Protein AF-G9K6W8-F1 (afdb_monomer_lite)

Sequence (160 aa):
EPLLYVELQRRTVILHAQPGLQVPEGPGPSRPCFKGREVDPCKASGYRARREANARCGVLKSSPFSRCHAVVPPEPFFAACVYDLCACGPGSLADACLCDALEAYASHCRQAGVTPAWRGPTLCVVGCPLDRGFVFDECGPPCPRTCFNQHIPLGELAAH

Structure (mmCIF, N/CA/C/O backbone):
data_AF-G9K6W8-F1
#
_entry.id   AF-G9K6W8-F1
#
loop_
_atom_site.group_PDB
_atom_site.id
_atom_site.type_symbol
_atom_site.label_atom_id
_atom_site.label_alt_id
_atom_site.label_comp_id
_atom_site.label_asym_id
_atom_site.label_entity_id
_atom_site.label_seq_id
_atom_site.pdbx_PDB_ins_code
_atom_site.Cartn_x
_atom_site.Cartn_y
_atom_site.Cartn_z
_atom_site.occupancy
_atom_site.B_iso_or_equiv
_atom_site.auth_seq_id
_atom_site.auth_comp_id
_atom_site.auth_asym_id
_atom_site.auth_atom_id
_atom_site.pdbx_PDB_model_num
ATOM 1 N N . GLU A 1 1 ? -11.438 -2.584 -16.082 1.00 41.56 1 GLU A N 1
ATOM 2 C CA . GLU A 1 1 ? -11.298 -1.139 -16.365 1.00 41.56 1 GLU A CA 1
ATOM 3 C C . GLU A 1 1 ? -9.822 -0.770 -16.286 1.00 41.56 1 GLU A C 1
ATOM 5 O O . GLU A 1 1 ? -9.149 -1.357 -15.441 1.00 41.56 1 GLU A O 1
ATOM 10 N N . PRO A 1 2 ? -9.272 0.084 -17.166 1.00 35.41 2 PRO A N 1
ATOM 11 C CA . PRO A 1 2 ? -7.857 0.428 -17.099 1.00 35.41 2 PRO A CA 1
ATOM 12 C C . PRO A 1 2 ? -7.612 1.307 -15.869 1.00 35.41 2 PRO A C 1
ATOM 14 O O . PRO A 1 2 ? -8.130 2.418 -15.776 1.00 35.41 2 PRO A O 1
ATOM 17 N N . LEU A 1 3 ? -6.841 0.787 -14.913 1.00 43.62 3 LEU A N 1
ATOM 18 C CA . LEU A 1 3 ? -6.316 1.576 -13.805 1.00 43.62 3 LEU A CA 1
ATOM 19 C C . LEU A 1 3 ? -5.329 2.585 -14.398 1.00 43.62 3 LEU A C 1
ATOM 21 O O . LEU A 1 3 ? -4.329 2.193 -15.001 1.00 43.62 3 LEU A O 1
ATOM 25 N N . LEU A 1 4 ? -5.636 3.874 -14.282 1.00 50.69 4 LEU A N 1
ATOM 26 C CA . LEU A 1 4 ? -4.743 4.943 -14.708 1.00 50.69 4 LEU A CA 1
ATOM 27 C C . LEU A 1 4 ? -3.926 5.381 -13.496 1.00 50.69 4 LEU A C 1
ATOM 29 O O . LEU A 1 4 ? -4.464 5.869 -12.504 1.00 50.69 4 LEU A O 1
ATOM 33 N N . TYR A 1 5 ? -2.616 5.175 -13.577 1.00 50.31 5 TYR A N 1
ATOM 34 C CA . TYR A 1 5 ? -1.669 5.637 -12.572 1.00 50.31 5 TYR A CA 1
ATOM 35 C C . TYR A 1 5 ? -1.361 7.104 -12.855 1.00 50.31 5 TYR A C 1
ATOM 37 O O . TYR A 1 5 ? -0.775 7.428 -13.889 1.00 50.31 5 TYR A O 1
ATOM 45 N N . VAL A 1 6 ? -1.789 8.000 -11.965 1.00 49.62 6 VAL A N 1
ATOM 46 C CA . VAL A 1 6 ? -1.489 9.431 -12.082 1.00 49.62 6 VAL A CA 1
ATOM 47 C C . VAL A 1 6 ? -0.675 9.868 -10.878 1.00 49.62 6 VAL A C 1
ATOM 49 O O . VAL A 1 6 ? -1.028 9.598 -9.731 1.00 49.62 6 VAL A O 1
ATOM 52 N N . GLU A 1 7 ? 0.425 10.560 -11.155 1.00 43.72 7 GLU A N 1
ATOM 53 C CA . GLU A 1 7 ? 1.303 11.110 -10.133 1.00 43.72 7 GLU A CA 1
ATOM 54 C C . GLU A 1 7 ? 0.807 12.506 -9.734 1.00 43.72 7 GLU A C 1
ATOM 56 O O . GLU A 1 7 ? 0.937 13.479 -10.481 1.00 43.72 7 GLU A O 1
ATOM 61 N N . LEU A 1 8 ? 0.209 12.612 -8.547 1.00 39.59 8 LEU A N 1
ATOM 62 C CA . LEU A 1 8 ? -0.221 13.880 -7.959 1.00 39.59 8 LEU A CA 1
ATOM 63 C C . LEU A 1 8 ? 0.647 14.168 -6.737 1.00 39.59 8 LEU A C 1
ATOM 65 O O . LEU A 1 8 ? 0.663 13.400 -5.783 1.00 39.59 8 LEU A O 1
ATOM 69 N N . GLN A 1 9 ? 1.388 15.280 -6.764 1.00 38.09 9 GLN A N 1
ATOM 70 C CA . GLN A 1 9 ? 2.259 15.708 -5.657 1.00 38.09 9 GLN A CA 1
ATOM 71 C C . GLN A 1 9 ? 3.215 14.611 -5.137 1.00 38.09 9 GLN A C 1
ATOM 73 O O . GLN A 1 9 ? 3.415 14.486 -3.931 1.00 38.09 9 GLN A O 1
ATOM 78 N N . ARG A 1 10 ? 3.832 13.837 -6.046 1.00 45.28 10 ARG A N 1
ATOM 79 C CA . ARG A 1 10 ? 4.728 12.701 -5.726 1.00 45.28 10 ARG A CA 1
ATOM 80 C C . ARG A 1 10 ? 4.046 11.537 -4.995 1.00 45.28 10 ARG A C 1
ATOM 82 O O . ARG A 1 10 ? 4.712 10.778 -4.300 1.00 45.28 10 ARG A O 1
ATOM 89 N N . ARG A 1 11 ? 2.726 11.404 -5.125 1.00 41.00 11 ARG A N 1
ATOM 90 C CA . ARG A 1 11 ? 1.971 10.219 -4.711 1.00 41.00 11 ARG A CA 1
ATOM 91 C C . ARG A 1 11 ? 1.360 9.579 -5.947 1.00 41.00 11 ARG A C 1
ATOM 93 O O . ARG A 1 11 ? 0.710 10.271 -6.737 1.00 41.00 11 ARG A O 1
ATOM 100 N N . THR A 1 12 ? 1.554 8.275 -6.105 1.00 46.91 12 THR A N 1
ATOM 101 C CA . THR A 1 12 ? 0.870 7.501 -7.140 1.00 46.91 12 THR A CA 1
ATOM 102 C C . THR A 1 12 ? -0.559 7.261 -6.686 1.00 46.91 12 THR A C 1
ATOM 104 O O . THR A 1 12 ? -0.809 6.568 -5.701 1.00 46.91 12 THR A O 1
ATOM 107 N N . VAL A 1 13 ? -1.512 7.862 -7.392 1.00 50.19 13 VAL A N 1
ATOM 108 C CA . VAL A 1 13 ? -2.935 7.624 -7.164 1.00 50.19 13 VAL A CA 1
ATOM 109 C C . VAL A 1 13 ? -3.420 6.663 -8.238 1.00 50.19 13 VAL A C 1
ATOM 111 O O . VAL A 1 13 ? -3.240 6.906 -9.433 1.00 50.19 13 VAL A O 1
ATOM 114 N N . ILE A 1 14 ? -4.041 5.567 -7.806 1.00 49.12 14 ILE A N 1
ATOM 115 C CA . ILE A 1 14 ? -4.803 4.692 -8.693 1.00 49.12 14 ILE A CA 1
ATOM 116 C C . ILE A 1 14 ? -6.103 5.432 -8.998 1.00 49.12 14 ILE A C 1
ATOM 118 O O . ILE A 1 14 ? -7.009 5.482 -8.166 1.00 49.12 14 ILE A O 1
ATOM 122 N N . LEU A 1 15 ? -6.186 6.055 -10.170 1.00 48.88 15 LEU A N 1
ATOM 123 C CA . LEU A 1 15 ? -7.440 6.618 -10.638 1.00 48.88 15 LEU A CA 1
ATOM 124 C C . LEU A 1 15 ? -8.198 5.532 -11.392 1.00 48.88 15 LEU A C 1
ATOM 126 O O . LEU A 1 15 ? -7.733 4.991 -12.400 1.00 48.88 15 LEU A O 1
ATOM 130 N N . HIS A 1 16 ? -9.414 5.259 -10.929 1.00 44.53 16 HIS A N 1
ATOM 131 C CA . HIS A 1 16 ? -10.441 4.762 -11.827 1.00 44.53 16 HIS A CA 1
ATOM 132 C C . HIS A 1 16 ? -10.673 5.865 -12.853 1.00 44.53 16 HIS A C 1
ATOM 134 O O . HIS A 1 16 ? -11.181 6.937 -12.519 1.00 44.53 16 HIS A O 1
ATOM 140 N N . ALA A 1 17 ? -10.246 5.643 -14.092 1.00 50.06 17 ALA A N 1
ATOM 141 C CA . ALA A 1 17 ? -10.582 6.560 -15.160 1.00 50.06 17 ALA A CA 1
ATOM 142 C C . ALA A 1 17 ? -12.085 6.479 -15.399 1.00 50.06 17 ALA A C 1
ATOM 144 O O . ALA A 1 17 ? -12.566 5.573 -16.076 1.00 50.06 17 ALA A O 1
ATOM 145 N N . GLN A 1 18 ? -12.827 7.420 -14.815 1.00 48.28 18 GLN A N 1
ATOM 146 C CA . GLN A 1 18 ? -14.213 7.637 -15.191 1.00 48.28 18 GLN A CA 1
ATOM 147 C C . GLN A 1 18 ? -14.230 7.964 -16.690 1.00 48.28 18 GLN A C 1
ATOM 149 O O . GLN A 1 18 ? -13.563 8.921 -17.108 1.00 48.28 18 GLN A O 1
ATOM 154 N N . PRO A 1 19 ? -14.941 7.179 -17.517 1.00 47.44 19 PRO A N 1
ATOM 155 C CA . PRO A 1 19 ? -15.047 7.460 -18.939 1.00 47.44 19 PRO A CA 1
ATOM 156 C C . PRO A 1 19 ? -15.521 8.904 -19.149 1.00 47.44 19 PRO A C 1
ATOM 158 O O . PRO A 1 19 ? -16.578 9.289 -18.658 1.00 47.44 19 PRO A O 1
ATOM 161 N N . GLY A 1 20 ? -14.728 9.709 -19.862 1.00 51.78 20 GLY A N 1
ATOM 162 C CA . GLY A 1 20 ? -15.097 11.076 -20.244 1.00 51.78 20 GLY A CA 1
ATOM 163 C C . GLY A 1 20 ? -14.413 12.213 -19.479 1.00 51.78 20 GLY A C 1
ATOM 164 O O . GLY A 1 20 ? -14.563 13.360 -19.901 1.00 51.78 20 GLY A O 1
ATOM 165 N N . LEU A 1 21 ? -13.616 11.946 -18.435 1.00 58.44 21 LEU A N 1
ATOM 166 C CA . LEU A 1 21 ? -12.834 13.002 -17.780 1.00 58.44 21 LEU A CA 1
ATOM 167 C C . LEU A 1 21 ? -11.704 13.484 -18.713 1.00 58.44 21 LEU A C 1
ATOM 169 O O . LEU A 1 21 ? -10.711 12.791 -18.922 1.00 58.44 21 LEU A O 1
ATOM 173 N N . GLN A 1 22 ? -11.864 14.673 -19.296 1.00 56.47 22 GLN A N 1
ATOM 174 C CA . GLN A 1 22 ? -10.880 15.314 -20.172 1.00 56.47 22 GLN A CA 1
ATOM 175 C C . GLN A 1 22 ? -10.363 16.579 -19.490 1.00 56.47 22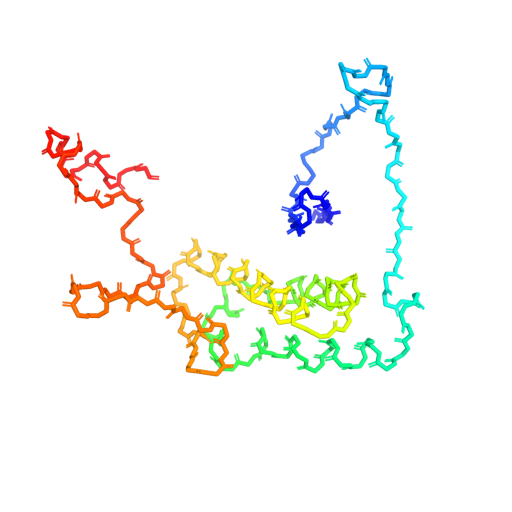 GLN A C 1
ATOM 177 O O . GLN A 1 22 ? -11.140 17.489 -19.210 1.00 56.47 22 GLN A O 1
ATOM 182 N N . VAL A 1 23 ? -9.057 16.644 -19.224 1.00 62.69 23 VAL A N 1
ATOM 183 C CA . VAL A 1 23 ? -8.412 17.897 -18.808 1.00 62.69 23 VAL A CA 1
ATOM 184 C C . VAL A 1 23 ? -8.239 18.749 -20.069 1.00 62.69 23 VAL A C 1
ATOM 186 O O . VAL A 1 23 ? -7.537 18.304 -20.981 1.00 62.69 23 VAL A O 1
ATOM 189 N N . PRO A 1 24 ? -8.877 19.930 -20.170 1.00 63.19 24 PRO A N 1
ATOM 190 C CA . PRO A 1 24 ? -8.756 20.758 -21.359 1.00 63.19 24 PRO A CA 1
ATOM 191 C C . PRO A 1 24 ? -7.308 21.217 -21.549 1.00 63.19 24 PRO A C 1
ATOM 193 O O . PRO A 1 24 ? -6.670 21.720 -20.623 1.00 63.19 24 PRO A O 1
ATOM 196 N N . GLU A 1 25 ? -6.790 21.049 -22.765 1.00 59.88 25 GLU A N 1
ATOM 197 C CA . GLU A 1 25 ? -5.497 21.605 -23.161 1.00 59.88 25 GLU A CA 1
ATOM 198 C C . GLU A 1 25 ? -5.644 23.131 -23.260 1.00 59.88 25 GLU A C 1
ATOM 200 O O . GLU A 1 25 ? -6.397 23.637 -24.090 1.00 59.88 25 GLU A O 1
ATOM 205 N N . GLY A 1 26 ? -4.974 23.884 -22.386 1.00 61.84 26 GLY A N 1
ATOM 206 C CA . GLY A 1 26 ? -5.098 25.342 -22.371 1.00 61.84 26 GLY A CA 1
ATOM 207 C C . GLY A 1 26 ? -4.290 26.032 -21.268 1.00 61.84 26 GLY A C 1
ATOM 208 O O . GLY A 1 26 ? -3.713 25.361 -20.405 1.00 61.84 26 GLY A O 1
ATOM 209 N N . PRO A 1 27 ? -4.210 27.377 -21.291 1.00 56.91 27 PRO A N 1
ATOM 210 C CA . PRO A 1 27 ? -3.554 28.148 -20.245 1.00 56.91 27 PRO A CA 1
ATOM 211 C C . PRO A 1 27 ? -4.366 28.044 -18.949 1.00 56.91 27 PRO A C 1
ATOM 213 O O . PRO A 1 27 ? -5.382 28.712 -18.773 1.00 56.91 27 PRO A O 1
ATOM 216 N N . GLY A 1 28 ? -3.924 27.180 -18.037 1.00 61.28 28 GLY A N 1
ATOM 217 C CA . GLY A 1 28 ? -4.369 27.220 -16.649 1.00 61.28 28 GLY A CA 1
ATOM 218 C C . GLY A 1 28 ? -3.831 28.472 -15.939 1.00 61.28 28 GLY A C 1
ATOM 219 O O . GLY A 1 28 ? -2.867 29.078 -16.409 1.00 61.28 28 GLY A O 1
ATOM 220 N N . PRO A 1 29 ? -4.390 28.847 -14.775 1.00 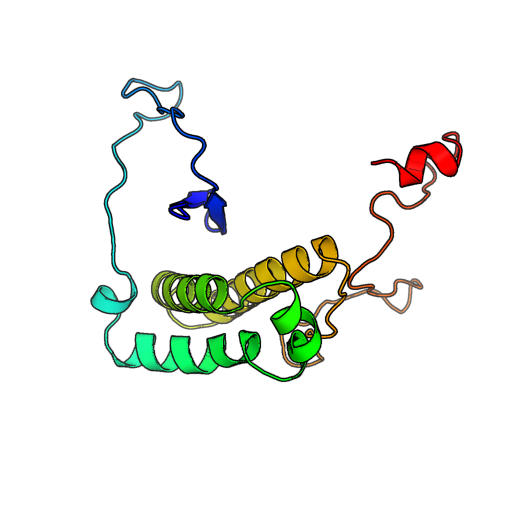65.00 29 PRO A N 1
ATOM 221 C CA . PRO A 1 29 ? -3.998 30.052 -14.034 1.00 65.00 29 PRO A CA 1
ATOM 222 C C . PRO A 1 29 ? -2.543 30.044 -13.523 1.00 65.00 29 PRO A C 1
ATOM 224 O O . PRO A 1 29 ? -2.072 31.052 -13.007 1.00 65.00 29 PRO A O 1
ATOM 227 N N . SER A 1 30 ? -1.822 28.924 -13.654 1.00 66.75 30 SER A N 1
ATOM 228 C CA . SER A 1 30 ? -0.442 28.762 -13.180 1.00 66.75 30 SER A CA 1
ATOM 229 C C . SER A 1 30 ? 0.506 28.150 -14.221 1.00 66.75 30 SER A C 1
ATOM 231 O O . SER A 1 30 ? 1.585 28.698 -14.437 1.00 66.75 30 SER A O 1
ATOM 233 N N . ARG A 1 31 ? 0.134 27.044 -14.890 1.00 67.56 31 ARG A N 1
ATOM 234 C CA . ARG A 1 31 ? 0.914 26.399 -15.971 1.00 67.56 31 ARG A CA 1
ATOM 235 C C . ARG A 1 31 ? 0.005 25.758 -17.031 1.00 67.56 31 ARG A C 1
ATOM 237 O O . ARG A 1 31 ? -1.070 25.278 -16.674 1.00 67.56 31 ARG A O 1
ATOM 244 N N . PRO A 1 32 ? 0.444 25.681 -18.303 1.00 71.69 32 PRO A N 1
ATOM 245 C CA . PRO A 1 32 ? -0.233 24.878 -19.316 1.00 71.69 32 PRO A CA 1
ATOM 246 C C . PRO A 1 32 ? -0.216 23.396 -18.927 1.00 71.69 32 PRO A C 1
ATOM 248 O O . PRO A 1 32 ? 0.826 22.865 -18.529 1.00 71.69 32 PRO A O 1
ATOM 251 N N . CYS A 1 33 ? -1.362 22.733 -19.053 1.00 69.44 33 CYS A N 1
ATOM 252 C CA . CYS A 1 33 ? -1.442 21.278 -18.985 1.00 69.44 33 CYS A CA 1
ATOM 253 C C . CYS A 1 33 ? -0.976 20.679 -20.318 1.00 69.44 33 CYS A C 1
ATOM 255 O O . CYS A 1 33 ? -1.344 21.169 -21.384 1.00 69.44 33 CYS A O 1
ATOM 257 N N . PHE A 1 34 ? -0.186 19.608 -20.251 1.00 72.19 34 PHE A N 1
ATOM 258 C CA . PHE A 1 34 ? 0.258 18.843 -21.417 1.00 72.19 34 PHE A CA 1
ATOM 259 C C . PHE A 1 34 ? -0.287 17.421 -21.333 1.00 72.19 34 PHE A C 1
ATOM 261 O O . PHE A 1 34 ? -0.533 16.917 -20.233 1.00 72.19 34 PHE A O 1
ATOM 268 N N . LYS A 1 35 ? -0.428 16.751 -22.483 1.00 73.88 35 LYS A N 1
ATOM 269 C CA . LYS A 1 35 ? -0.766 15.324 -22.507 1.00 73.88 35 LYS A CA 1
ATOM 270 C C . LYS A 1 35 ? 0.268 14.529 -21.718 1.00 73.88 35 LYS A C 1
ATOM 272 O O . LYS A 1 35 ? 1.475 14.719 -21.884 1.00 73.88 35 LYS A O 1
ATOM 277 N N . GLY A 1 36 ? -0.229 13.627 -20.876 1.00 68.69 36 GLY A N 1
ATOM 278 C CA . GLY A 1 36 ? 0.611 12.655 -20.195 1.00 68.69 36 GLY A CA 1
ATOM 279 C C . GLY A 1 36 ? 1.369 11.808 -21.213 1.00 68.69 36 GLY A C 1
ATOM 280 O O . GLY A 1 36 ? 0.842 11.463 -22.272 1.00 68.69 36 GLY A O 1
ATOM 281 N N . ARG A 1 37 ? 2.619 11.485 -20.891 1.00 77.06 37 ARG A N 1
ATOM 282 C CA . ARG A 1 37 ? 3.416 10.518 -21.639 1.00 77.06 37 ARG A CA 1
ATOM 283 C C . ARG A 1 37 ? 3.457 9.220 -20.849 1.00 77.06 37 ARG A C 1
ATOM 285 O O . ARG A 1 37 ? 3.720 9.242 -19.652 1.00 77.06 37 ARG A O 1
ATOM 292 N N . GLU A 1 38 ? 3.275 8.104 -21.540 1.00 74.94 38 GLU A N 1
ATOM 293 C CA . GLU A 1 38 ? 3.516 6.787 -20.966 1.00 74.94 38 GLU A CA 1
ATOM 294 C C . GLU A 1 38 ? 5.025 6.566 -20.778 1.00 74.94 38 GLU A C 1
ATOM 296 O O . GLU A 1 38 ? 5.836 6.765 -21.694 1.00 74.94 38 GLU A O 1
ATOM 301 N N . VAL A 1 39 ? 5.414 6.204 -19.560 1.00 81.19 39 VAL A N 1
ATOM 302 C CA . VAL A 1 39 ? 6.802 5.952 -19.168 1.00 81.19 39 VAL A CA 1
ATOM 303 C C . VAL A 1 39 ? 6.862 4.565 -18.535 1.00 81.19 39 VAL A C 1
ATOM 305 O O . VAL A 1 39 ? 5.950 4.181 -17.817 1.00 81.19 39 VAL A O 1
ATOM 308 N N . ASP A 1 40 ? 7.943 3.821 -18.783 1.00 85.75 40 ASP A N 1
ATOM 309 C CA . ASP A 1 40 ? 8.296 2.622 -18.012 1.00 85.75 40 ASP A CA 1
ATOM 310 C C . ASP A 1 40 ? 9.534 2.947 -17.156 1.00 85.75 40 ASP A C 1
ATOM 312 O O . ASP A 1 40 ? 10.668 2.869 -17.653 1.00 85.75 40 ASP A O 1
ATOM 316 N N . PRO A 1 41 ? 9.347 3.347 -15.882 1.00 89.44 41 PRO A N 1
ATOM 317 C CA . PRO A 1 41 ? 10.433 3.714 -14.983 1.00 89.44 41 PRO A CA 1
ATOM 318 C C . PRO A 1 41 ? 11.421 2.577 -14.783 1.00 89.44 41 PRO A C 1
ATOM 320 O O . PRO A 1 41 ? 12.622 2.810 -14.712 1.00 89.44 41 PRO A O 1
ATOM 323 N N . CYS A 1 42 ? 10.950 1.333 -14.762 1.00 88.69 42 CYS A N 1
ATOM 324 C CA . CYS A 1 42 ? 11.824 0.194 -14.541 1.00 88.69 42 CYS A CA 1
ATOM 325 C C . CYS A 1 42 ? 12.672 -0.164 -15.760 1.00 88.69 42 CYS A C 1
ATOM 327 O O . CYS A 1 42 ? 13.764 -0.715 -15.609 1.00 88.69 42 CYS A O 1
ATOM 329 N N . LYS A 1 43 ? 12.192 0.138 -16.973 1.00 90.88 43 LYS A N 1
ATOM 330 C CA . LYS A 1 43 ? 13.029 0.069 -18.175 1.00 90.88 43 LYS A CA 1
ATOM 331 C C . LYS A 1 43 ? 14.134 1.123 -18.119 1.00 90.88 43 LYS A C 1
ATOM 333 O O . LYS A 1 43 ? 15.271 0.811 -18.460 1.00 90.88 43 LYS A O 1
ATOM 338 N N . ALA A 1 44 ? 13.818 2.332 -17.653 1.00 89.75 44 ALA A N 1
ATOM 339 C CA . ALA A 1 44 ? 14.791 3.413 -17.499 1.00 89.75 44 ALA A CA 1
ATOM 340 C C . ALA A 1 44 ? 15.811 3.147 -16.373 1.00 89.75 44 ALA A C 1
ATOM 342 O O . ALA A 1 44 ? 17.000 3.386 -16.558 1.00 89.75 44 ALA A O 1
ATOM 343 N N . SER A 1 45 ? 15.373 2.608 -15.232 1.00 88.75 45 SER A N 1
ATOM 344 C CA . SER A 1 45 ? 16.232 2.303 -14.077 1.00 88.75 45 SER A CA 1
ATOM 345 C C . SER A 1 45 ? 17.034 1.002 -14.226 1.00 88.75 45 SER A C 1
ATOM 347 O O . SER A 1 45 ? 17.974 0.753 -13.470 1.00 88.75 45 SER A O 1
ATOM 349 N N . GLY A 1 46 ? 16.655 0.140 -15.174 1.00 93.31 46 GLY A N 1
ATOM 350 C CA . GLY A 1 46 ? 17.351 -1.100 -15.507 1.00 93.31 46 GLY A CA 1
ATOM 351 C C . GLY A 1 46 ? 16.962 -2.326 -14.670 1.00 93.31 46 GLY A C 1
ATOM 352 O O . GLY A 1 46 ? 16.240 -2.264 -13.671 1.00 93.31 46 GLY A O 1
ATOM 353 N N . TYR A 1 47 ? 17.485 -3.485 -15.088 1.00 93.19 47 TYR A N 1
ATOM 354 C CA . TYR A 1 47 ? 17.121 -4.809 -14.562 1.00 93.19 47 TYR A CA 1
ATOM 355 C C . TYR A 1 47 ? 17.335 -4.964 -13.050 1.00 93.19 47 TYR A C 1
ATOM 357 O O . TYR A 1 47 ? 16.490 -5.539 -12.364 1.00 93.19 47 TYR A O 1
ATOM 365 N N . ARG A 1 48 ? 18.442 -4.436 -12.508 1.00 92.88 48 ARG A N 1
ATOM 366 C CA . ARG A 1 48 ? 18.755 -4.549 -11.074 1.00 92.88 48 ARG A CA 1
ATOM 367 C C . ARG A 1 48 ? 17.693 -3.866 -10.211 1.00 92.88 48 ARG A C 1
ATOM 369 O O . ARG A 1 48 ? 17.236 -4.467 -9.244 1.00 92.88 48 ARG A O 1
ATOM 376 N N . ALA A 1 49 ? 17.278 -2.657 -10.590 1.00 91.81 49 ALA A N 1
ATOM 377 C CA . ALA A 1 49 ? 16.228 -1.918 -9.897 1.00 91.81 49 ALA A CA 1
ATOM 378 C C . ALA A 1 49 ? 14.880 -2.648 -9.990 1.00 91.81 49 ALA A C 1
ATOM 380 O O . ALA A 1 49 ? 14.224 -2.843 -8.972 1.00 91.81 49 ALA A O 1
ATOM 381 N N . ARG A 1 50 ? 14.516 -3.165 -11.175 1.00 94.50 50 ARG A N 1
ATOM 382 C CA . ARG A 1 50 ? 13.300 -3.980 -11.349 1.00 94.50 50 ARG A CA 1
ATOM 383 C C . ARG A 1 50 ? 13.314 -5.237 -10.471 1.00 94.50 50 ARG A C 1
ATOM 385 O O . ARG A 1 50 ? 12.290 -5.584 -9.890 1.00 94.50 50 ARG A O 1
ATOM 392 N N . ARG A 1 51 ? 14.448 -5.941 -10.375 1.00 95.81 51 ARG A N 1
ATOM 393 C CA . ARG A 1 51 ? 14.587 -7.145 -9.536 1.00 95.81 51 ARG A CA 1
ATOM 394 C C . ARG A 1 51 ? 14.416 -6.821 -8.053 1.00 95.81 51 ARG A C 1
ATOM 396 O O . ARG A 1 51 ? 13.711 -7.549 -7.362 1.00 95.81 51 ARG A O 1
ATOM 403 N N . GLU A 1 52 ? 15.033 -5.739 -7.591 1.00 94.69 52 GLU A N 1
ATOM 404 C CA . GLU A 1 52 ? 14.903 -5.276 -6.209 1.00 94.69 52 GLU A CA 1
ATOM 405 C C . GLU A 1 52 ? 13.466 -4.853 -5.888 1.00 94.69 52 GLU A C 1
ATOM 407 O O . GLU A 1 52 ? 12.897 -5.283 -4.888 1.00 94.69 52 GLU A O 1
ATOM 412 N N . ALA A 1 53 ? 12.839 -4.089 -6.785 1.00 95.31 53 ALA A N 1
ATOM 413 C CA . ALA A 1 53 ? 11.442 -3.695 -6.666 1.00 95.31 53 ALA A CA 1
ATOM 414 C C . ALA A 1 53 ? 10.512 -4.919 -6.577 1.00 95.31 53 ALA A C 1
ATOM 416 O O . ALA A 1 53 ? 9.688 -4.995 -5.671 1.00 95.31 53 ALA A O 1
ATOM 417 N N . ASN A 1 54 ? 10.697 -5.925 -7.443 1.00 96.94 54 ASN A N 1
ATOM 418 C CA . ASN A 1 54 ? 9.944 -7.184 -7.376 1.00 96.94 54 ASN A CA 1
ATOM 419 C C . ASN A 1 54 ? 10.099 -7.896 -6.024 1.00 96.94 54 ASN A C 1
ATOM 421 O O . ASN A 1 54 ? 9.115 -8.400 -5.486 1.00 96.94 54 ASN A O 1
ATOM 425 N N . ALA A 1 55 ? 11.319 -7.949 -5.480 1.00 97.12 55 ALA A N 1
ATOM 426 C CA . ALA A 1 55 ? 11.576 -8.590 -4.194 1.00 97.12 55 ALA A CA 1
ATOM 427 C C . ALA A 1 55 ? 10.879 -7.844 -3.045 1.00 97.12 55 ALA A C 1
ATOM 429 O O . ALA A 1 55 ? 10.177 -8.462 -2.245 1.00 97.12 55 ALA A O 1
ATOM 430 N N . ARG A 1 56 ? 11.010 -6.514 -3.000 1.00 95.81 56 ARG A N 1
ATOM 431 C CA . ARG A 1 56 ? 10.431 -5.669 -1.943 1.00 95.81 56 ARG A CA 1
ATOM 432 C C . ARG A 1 56 ? 8.900 -5.639 -1.989 1.00 95.81 56 ARG A C 1
ATOM 434 O O . ARG A 1 56 ? 8.258 -5.771 -0.951 1.00 95.81 56 ARG A O 1
ATOM 441 N N . CYS A 1 57 ? 8.302 -5.586 -3.181 1.00 97.38 57 CYS A N 1
ATOM 442 C CA . CYS A 1 57 ? 6.847 -5.673 -3.358 1.00 97.38 57 CYS A CA 1
ATOM 443 C C . CYS A 1 57 ? 6.266 -7.061 -3.051 1.00 97.38 57 CYS A C 1
ATOM 445 O O . CYS A 1 57 ? 5.047 -7.207 -2.953 1.00 97.38 57 CYS A O 1
ATOM 447 N N . GLY A 1 58 ? 7.109 -8.086 -2.864 1.00 97.81 58 GLY A N 1
ATOM 448 C CA . GLY A 1 58 ? 6.691 -9.443 -2.505 1.00 97.81 58 GLY A CA 1
ATOM 449 C C . GLY A 1 58 ? 5.830 -9.516 -1.242 1.00 97.81 58 GLY A C 1
ATOM 450 O O . GLY A 1 58 ? 5.008 -10.422 -1.121 1.00 97.81 58 GLY A O 1
ATOM 451 N N . VAL A 1 59 ? 5.946 -8.532 -0.343 1.00 97.31 59 VAL A N 1
ATOM 452 C CA . VAL A 1 59 ? 5.126 -8.430 0.874 1.00 97.31 59 VAL A CA 1
ATOM 453 C C . VAL A 1 59 ? 3.623 -8.384 0.566 1.00 97.31 59 VAL A C 1
ATOM 455 O O . VAL A 1 59 ? 2.843 -8.993 1.290 1.00 97.31 59 VAL A O 1
ATOM 458 N N . LEU A 1 60 ? 3.199 -7.767 -0.544 1.00 97.81 60 LEU A N 1
ATOM 459 C CA . LEU A 1 60 ? 1.783 -7.726 -0.951 1.00 97.81 60 LEU A CA 1
ATOM 460 C C . LEU A 1 60 ? 1.183 -9.120 -1.178 1.00 97.81 60 LEU A C 1
ATOM 462 O O . LEU A 1 60 ? -0.026 -9.306 -1.067 1.00 97.81 60 LEU A O 1
ATOM 466 N N . LYS A 1 61 ? 2.028 -10.107 -1.491 1.00 97.44 61 LYS A N 1
ATOM 467 C CA . LYS A 1 61 ? 1.647 -11.496 -1.772 1.00 97.44 61 LYS A CA 1
ATOM 468 C C . LYS A 1 61 ? 2.001 -12.453 -0.632 1.00 97.44 61 LYS A C 1
ATOM 470 O O . LYS A 1 61 ? 1.876 -13.663 -0.797 1.00 97.44 61 LYS A O 1
ATOM 475 N N . SER A 1 62 ? 2.459 -11.942 0.510 1.00 96.25 62 SER A N 1
ATOM 476 C CA . SER A 1 62 ? 2.846 -12.767 1.653 1.00 96.25 62 SER A CA 1
ATOM 477 C C . SER A 1 62 ? 1.732 -12.866 2.705 1.00 96.25 62 SER A C 1
ATOM 479 O O . SER A 1 62 ? 0.619 -12.360 2.534 1.00 96.25 62 SER A O 1
ATOM 481 N N . SER A 1 63 ? 2.013 -13.575 3.800 1.00 96.31 63 SER A N 1
ATOM 482 C CA . SER A 1 63 ? 1.031 -13.922 4.831 1.00 96.31 63 SER A CA 1
ATOM 483 C C . SER A 1 63 ? 0.293 -12.754 5.509 1.00 96.31 63 SER A C 1
ATOM 485 O O . SER A 1 63 ? -0.883 -12.970 5.818 1.00 96.31 63 SER A O 1
ATOM 487 N N . PRO A 1 64 ? 0.860 -11.541 5.716 1.00 95.06 64 PRO A N 1
ATOM 488 C CA . PRO A 1 64 ? 0.140 -10.430 6.351 1.00 95.06 64 PRO A CA 1
ATOM 489 C C . PRO A 1 64 ? -1.131 -10.020 5.603 1.00 95.06 64 PRO A C 1
ATOM 491 O O . PRO A 1 64 ? -2.089 -9.551 6.214 1.00 95.06 64 PRO A O 1
ATOM 494 N N . PHE A 1 65 ? -1.160 -10.255 4.289 1.00 97.62 65 PHE A N 1
ATOM 495 C CA . PHE A 1 65 ? -2.299 -9.953 3.429 1.00 97.62 65 PHE A CA 1
ATOM 496 C C . PHE A 1 65 ? -3.093 -11.192 2.992 1.00 97.62 65 PHE A C 1
ATOM 498 O O . PHE A 1 65 ? -4.075 -11.052 2.270 1.00 97.62 65 PHE A O 1
ATOM 505 N N . SER A 1 66 ? -2.738 -12.394 3.460 1.00 96.44 66 SER A N 1
ATOM 506 C CA . SER A 1 66 ? -3.354 -13.661 3.018 1.00 96.44 66 SER A CA 1
ATOM 507 C C . SER A 1 66 ? -4.884 -13.682 3.088 1.00 96.44 66 SER A C 1
ATOM 509 O O . SER A 1 66 ? -5.542 -14.169 2.173 1.00 96.44 66 SER A O 1
ATOM 511 N N . ARG A 1 67 ? -5.474 -13.111 4.147 1.00 96.44 67 ARG A N 1
ATOM 512 C CA . ARG A 1 67 ? -6.937 -12.999 4.283 1.00 96.44 67 ARG A CA 1
ATOM 513 C C . ARG A 1 67 ? -7.550 -12.037 3.266 1.00 96.44 67 ARG A C 1
ATOM 515 O O . ARG A 1 67 ? -8.666 -12.261 2.814 1.00 96.44 67 ARG A O 1
ATOM 522 N N . CYS A 1 68 ? -6.826 -10.980 2.912 1.00 98.06 68 CYS A N 1
ATOM 523 C CA . CYS A 1 68 ? -7.280 -9.989 1.948 1.00 98.06 68 CYS A CA 1
ATOM 524 C C . CYS A 1 68 ? -7.222 -10.512 0.509 1.00 98.06 68 CYS A C 1
ATOM 526 O O . CYS A 1 68 ? -8.079 -10.148 -0.287 1.00 98.06 68 CYS A O 1
ATOM 528 N N . HIS A 1 69 ? -6.296 -11.424 0.182 1.00 98.12 69 HIS A N 1
ATOM 529 C CA . HIS A 1 69 ? -6.189 -12.014 -1.164 1.00 98.12 69 HIS A CA 1
ATOM 530 C C . HIS A 1 69 ? -7.501 -12.644 -1.658 1.00 98.12 69 HIS A C 1
ATOM 532 O O . HIS A 1 69 ? -7.741 -12.680 -2.860 1.00 98.12 69 HIS A O 1
ATOM 538 N N . ALA A 1 70 ? -8.360 -13.110 -0.744 1.00 96.56 70 ALA A N 1
ATOM 539 C CA . ALA A 1 70 ? -9.668 -13.681 -1.069 1.00 96.56 70 ALA A CA 1
ATOM 540 C C . ALA A 1 70 ? -10.718 -12.640 -1.504 1.00 96.56 70 ALA A C 1
ATOM 542 O O . ALA A 1 70 ? -11.687 -13.003 -2.166 1.00 96.56 70 ALA A O 1
ATOM 543 N N . VAL A 1 71 ? -10.547 -11.370 -1.121 1.00 97.19 71 VAL A N 1
ATOM 544 C CA . VAL A 1 71 ? -11.523 -10.290 -1.356 1.00 97.19 71 VAL A CA 1
ATOM 545 C C . VAL A 1 71 ? -10.986 -9.170 -2.251 1.00 97.19 71 VAL A C 1
ATOM 547 O O . VAL A 1 71 ? -11.765 -8.513 -2.934 1.00 97.19 71 VAL A O 1
ATOM 550 N N . VAL A 1 72 ? -9.665 -8.977 -2.304 1.00 96.50 72 VAL A N 1
ATOM 551 C CA . VAL A 1 72 ? -8.992 -8.005 -3.175 1.00 96.50 72 VAL A CA 1
ATOM 552 C C . VAL A 1 72 ? -7.775 -8.672 -3.834 1.00 96.50 72 VAL A C 1
ATOM 554 O O . VAL A 1 72 ? -6.818 -9.009 -3.131 1.00 96.50 72 VAL A O 1
ATOM 557 N N . PRO A 1 73 ? -7.748 -8.837 -5.170 1.00 93.38 73 PRO A N 1
ATOM 558 C CA . PRO A 1 73 ? -6.603 -9.417 -5.875 1.00 93.38 73 PRO A CA 1
ATOM 559 C C . PRO A 1 73 ? -5.321 -8.575 -5.707 1.00 93.38 73 PRO A C 1
ATOM 561 O O . PRO A 1 73 ? -5.360 -7.365 -5.947 1.00 93.38 73 PRO A O 1
ATOM 564 N N . PRO A 1 74 ? -4.174 -9.165 -5.319 1.00 95.69 74 PRO A N 1
ATOM 565 C CA . PRO A 1 74 ? -2.935 -8.419 -5.090 1.00 95.69 74 PRO A CA 1
ATOM 566 C C . PRO A 1 74 ? -2.184 -8.038 -6.378 1.00 95.69 74 PRO A C 1
ATOM 568 O O . PRO A 1 74 ? -1.281 -7.204 -6.329 1.00 95.69 74 PRO A O 1
ATOM 571 N N . GLU A 1 75 ? -2.490 -8.633 -7.534 1.00 95.75 75 GLU A N 1
ATOM 572 C CA . GLU A 1 75 ? -1.723 -8.459 -8.779 1.00 95.75 75 GLU A CA 1
ATOM 573 C C . GLU A 1 75 ? -1.632 -7.001 -9.261 1.00 95.75 75 GLU A C 1
ATOM 575 O O . GLU A 1 75 ? -0.515 -6.573 -9.577 1.00 95.75 75 GLU A O 1
ATOM 580 N N . PRO A 1 76 ? -2.725 -6.210 -9.292 1.00 92.69 76 PRO A N 1
ATOM 581 C CA . PRO A 1 76 ? -2.660 -4.818 -9.734 1.00 92.69 76 PRO A CA 1
ATOM 582 C C . PRO A 1 76 ? -1.832 -3.944 -8.785 1.00 92.69 76 PRO A C 1
ATOM 584 O O . PRO A 1 76 ? -1.063 -3.095 -9.235 1.00 92.69 76 PRO A O 1
ATOM 587 N N . PHE A 1 77 ? -1.936 -4.194 -7.477 1.00 95.38 77 PHE A N 1
ATOM 588 C CA . PHE A 1 77 ? -1.165 -3.493 -6.447 1.00 95.38 77 PHE A CA 1
ATOM 589 C C . PHE A 1 77 ? 0.312 -3.878 -6.492 1.00 95.38 77 PHE A C 1
ATOM 591 O O . PHE A 1 77 ? 1.180 -3.025 -6.337 1.00 95.38 77 PHE A O 1
ATOM 598 N N . PHE A 1 78 ? 0.617 -5.147 -6.769 1.00 97.06 78 PHE A N 1
ATOM 599 C CA . PHE A 1 78 ? 1.988 -5.608 -6.960 1.00 97.06 78 PHE A CA 1
ATOM 600 C C . PHE A 1 78 ? 2.629 -4.934 -8.176 1.00 97.06 78 PHE A C 1
ATOM 602 O O . PHE A 1 78 ? 3.744 -4.428 -8.074 1.00 97.06 78 PHE A O 1
ATOM 609 N N . ALA A 1 79 ? 1.931 -4.884 -9.315 1.00 94.06 79 ALA A N 1
ATOM 610 C CA . ALA A 1 79 ? 2.434 -4.215 -10.513 1.00 94.06 79 ALA A CA 1
ATOM 611 C C . ALA A 1 79 ? 2.679 -2.714 -10.274 1.00 94.06 79 ALA A C 1
ATOM 613 O O . ALA A 1 79 ? 3.738 -2.206 -10.653 1.00 94.06 79 ALA A O 1
ATOM 614 N N . ALA A 1 80 ? 1.743 -2.045 -9.590 1.00 92.19 80 ALA A N 1
ATOM 615 C CA . ALA A 1 80 ? 1.857 -0.646 -9.181 1.00 92.19 80 ALA A CA 1
ATOM 616 C C . ALA A 1 80 ? 3.068 -0.412 -8.268 1.00 92.19 80 ALA A C 1
ATOM 618 O O . ALA A 1 80 ? 3.921 0.411 -8.570 1.00 92.19 80 ALA A O 1
ATOM 619 N N . CYS A 1 81 ? 3.210 -1.222 -7.217 1.00 96.31 81 CYS A N 1
ATOM 620 C CA . CYS A 1 81 ? 4.334 -1.149 -6.289 1.00 96.31 81 CYS A CA 1
ATOM 621 C C . CYS A 1 81 ? 5.681 -1.257 -7.017 1.00 96.31 81 CYS A C 1
ATOM 623 O O . CYS A 1 81 ? 6.600 -0.481 -6.758 1.00 96.31 81 CYS A O 1
ATOM 625 N N . VAL A 1 82 ? 5.815 -2.202 -7.958 1.00 95.44 82 VAL A N 1
ATOM 626 C CA . VAL A 1 82 ? 7.076 -2.380 -8.692 1.00 95.44 82 VAL A CA 1
ATOM 627 C C . VAL A 1 82 ? 7.361 -1.167 -9.576 1.00 95.44 82 VAL A C 1
ATOM 629 O O . VAL A 1 82 ? 8.510 -0.739 -9.661 1.00 95.44 82 VAL A O 1
ATOM 632 N N . TYR A 1 83 ? 6.334 -0.617 -10.227 1.00 92.62 83 TYR A N 1
ATOM 633 C CA . TYR A 1 83 ? 6.445 0.613 -11.006 1.00 92.62 83 TYR A CA 1
ATOM 634 C C . TYR A 1 83 ? 6.918 1.785 -10.131 1.00 92.62 83 TYR A C 1
ATOM 636 O O . TYR A 1 83 ? 7.929 2.414 -10.455 1.00 92.62 83 TYR A O 1
ATOM 644 N N . ASP A 1 84 ? 6.251 2.013 -8.998 1.00 91.50 84 ASP A N 1
ATOM 645 C CA . ASP A 1 84 ? 6.535 3.114 -8.074 1.00 91.50 84 ASP A CA 1
ATOM 646 C C . ASP A 1 84 ? 7.947 3.011 -7.501 1.00 91.50 84 ASP A C 1
ATOM 648 O O . ASP A 1 84 ? 8.701 3.979 -7.507 1.00 91.50 84 ASP A O 1
ATOM 652 N N . LEU A 1 85 ? 8.374 1.814 -7.094 1.00 93.62 85 LEU A N 1
ATOM 653 C CA . LEU A 1 85 ? 9.728 1.604 -6.585 1.00 93.62 85 LEU A CA 1
ATOM 654 C C . LEU A 1 85 ? 10.820 1.888 -7.619 1.00 93.62 85 LEU A C 1
ATOM 656 O O . LEU A 1 85 ? 11.890 2.374 -7.254 1.00 93.62 85 LEU A O 1
ATOM 660 N N . CYS A 1 86 ? 10.578 1.607 -8.899 1.00 92.25 86 CYS A N 1
ATOM 661 C CA . CYS A 1 86 ? 11.517 2.000 -9.947 1.00 92.25 86 CYS A CA 1
ATOM 662 C C . CYS A 1 86 ? 11.500 3.509 -10.212 1.00 92.25 86 CYS A C 1
ATOM 664 O O . CYS A 1 86 ? 12.540 4.069 -10.557 1.00 92.25 86 CYS A O 1
ATOM 666 N N . ALA A 1 87 ? 10.344 4.161 -10.062 1.00 91.06 87 ALA A N 1
ATOM 667 C CA . ALA A 1 87 ? 10.196 5.602 -10.246 1.00 91.06 87 ALA A CA 1
ATOM 668 C C . ALA A 1 87 ? 10.824 6.411 -9.099 1.00 91.06 87 ALA A C 1
ATOM 670 O O . ALA A 1 87 ? 11.434 7.449 -9.344 1.00 91.06 87 ALA A O 1
ATOM 671 N N . CYS A 1 88 ? 10.737 5.918 -7.862 1.00 88.50 88 CYS A N 1
ATOM 672 C CA . CYS A 1 88 ? 11.217 6.626 -6.673 1.00 88.50 88 CYS A CA 1
ATOM 673 C C . CYS A 1 88 ? 12.745 6.695 -6.548 1.00 88.50 88 CYS A C 1
ATOM 675 O O . CYS A 1 88 ? 13.265 7.523 -5.798 1.00 88.50 88 CYS A O 1
ATOM 677 N N . GLY A 1 89 ? 13.473 5.854 -7.287 1.00 75.44 89 GLY A N 1
ATOM 678 C CA . GLY A 1 89 ? 14.926 5.752 -7.175 1.00 75.44 89 GLY A CA 1
ATOM 679 C C . GLY A 1 89 ? 15.384 5.070 -5.873 1.00 75.44 89 GLY A C 1
ATOM 680 O O . GLY A 1 89 ? 14.569 4.576 -5.096 1.00 75.44 89 GLY A O 1
ATOM 681 N N . PRO A 1 90 ? 16.704 4.961 -5.639 1.00 74.50 90 PRO A N 1
ATOM 682 C CA . PRO A 1 90 ? 17.258 4.222 -4.503 1.00 74.50 90 PRO A CA 1
ATOM 683 C C . PRO A 1 90 ? 17.212 5.009 -3.178 1.00 74.50 90 PRO A C 1
ATOM 685 O O . PRO A 1 90 ? 17.094 6.232 -3.161 1.00 74.50 90 PRO A O 1
ATOM 688 N N . GLY A 1 91 ? 17.411 4.309 -2.055 1.00 74.94 91 GLY A N 1
ATOM 689 C CA . GLY A 1 91 ? 17.574 4.912 -0.723 1.00 74.94 91 GLY A CA 1
ATOM 690 C C . GLY A 1 91 ? 16.268 5.049 0.064 1.00 74.94 91 GLY A C 1
ATOM 691 O O . GLY A 1 91 ? 15.312 4.322 -0.185 1.00 74.94 91 GLY A O 1
ATOM 692 N N . SER A 1 92 ? 16.221 5.984 1.019 1.00 72.62 92 SER A N 1
ATOM 693 C CA . SER A 1 92 ? 15.084 6.169 1.943 1.00 72.62 92 SER A CA 1
ATOM 694 C C . SER A 1 92 ? 13.762 6.517 1.249 1.00 72.62 92 SER A C 1
ATOM 696 O O . SER A 1 92 ? 12.690 6.193 1.756 1.00 72.62 92 SER A O 1
ATOM 698 N N . LEU A 1 93 ? 13.821 7.121 0.059 1.00 83.00 93 LEU A N 1
ATOM 699 C CA . LEU A 1 93 ? 12.647 7.360 -0.787 1.00 83.00 93 LEU A CA 1
ATOM 700 C C . LEU A 1 93 ? 11.992 6.049 -1.239 1.00 83.00 93 LEU A C 1
ATOM 702 O O . LEU A 1 93 ? 10.772 5.969 -1.339 1.00 83.00 93 LEU A O 1
ATOM 706 N N . ALA A 1 94 ? 12.785 4.998 -1.448 1.00 86.75 94 ALA A N 1
ATOM 707 C CA . ALA A 1 94 ? 12.277 3.694 -1.839 1.00 86.75 94 ALA A CA 1
ATOM 708 C C . ALA A 1 94 ? 11.515 3.006 -0.696 1.00 86.75 94 ALA A C 1
ATOM 710 O O . ALA A 1 94 ? 10.636 2.189 -0.964 1.00 86.75 94 ALA A O 1
ATOM 711 N N . ASP A 1 95 ? 11.851 3.272 0.570 1.00 91.62 95 ASP A N 1
ATOM 712 C CA . ASP A 1 95 ? 11.092 2.776 1.729 1.00 91.62 95 ASP A CA 1
ATOM 713 C C . ASP A 1 95 ? 9.756 3.502 1.857 1.00 91.62 95 ASP A C 1
ATOM 715 O O . ASP A 1 95 ? 8.730 2.845 2.008 1.00 91.62 95 ASP A O 1
ATOM 719 N N . ALA A 1 96 ? 9.747 4.827 1.691 1.00 91.12 96 ALA A N 1
ATOM 720 C CA . ALA A 1 96 ? 8.511 5.606 1.671 1.00 91.12 96 ALA A CA 1
ATOM 721 C C . ALA A 1 96 ? 7.544 5.110 0.580 1.00 91.12 96 ALA A C 1
ATOM 723 O O . ALA A 1 96 ? 6.396 4.795 0.882 1.00 91.12 96 ALA A O 1
ATOM 724 N N . CYS A 1 97 ? 8.025 4.923 -0.654 1.00 91.44 97 CYS A N 1
ATOM 725 C CA . CYS A 1 97 ? 7.183 4.441 -1.752 1.00 91.44 97 CYS A CA 1
ATOM 726 C C . CYS A 1 97 ? 6.684 3.004 -1.553 1.00 91.44 97 CYS A C 1
ATOM 728 O O . CYS A 1 97 ? 5.549 2.694 -1.907 1.00 91.44 97 CYS A O 1
ATOM 730 N N . LEU A 1 98 ? 7.496 2.125 -0.947 1.00 95.31 98 LEU A N 1
ATOM 731 C CA . LEU A 1 98 ? 7.020 0.797 -0.553 1.00 95.31 98 LEU A CA 1
ATOM 732 C C . LEU A 1 98 ? 5.868 0.918 0.452 1.00 95.31 98 LEU A C 1
ATOM 734 O O . LEU A 1 98 ? 4.846 0.258 0.292 1.00 95.31 98 LEU A O 1
ATOM 738 N N . CYS A 1 99 ? 6.023 1.757 1.475 1.00 96.31 99 CYS A N 1
ATOM 739 C CA . CYS A 1 99 ? 5.011 1.927 2.511 1.00 96.31 99 CYS A CA 1
ATOM 740 C C . CYS A 1 99 ? 3.714 2.541 1.986 1.00 96.31 99 CYS A C 1
ATOM 742 O O . CYS A 1 99 ? 2.645 2.109 2.413 1.00 96.31 99 CYS A O 1
ATOM 744 N N . ASP A 1 100 ? 3.794 3.479 1.043 1.00 94.75 100 ASP A N 1
ATOM 745 C CA . ASP A 1 100 ? 2.619 4.043 0.376 1.00 94.75 100 ASP A CA 1
ATOM 746 C C . ASP A 1 100 ? 1.880 2.976 -0.449 1.00 94.75 100 ASP A C 1
ATOM 748 O O . ASP A 1 100 ? 0.656 2.865 -0.369 1.00 94.75 100 ASP A O 1
ATOM 752 N N . ALA A 1 101 ? 2.608 2.122 -1.177 1.00 95.06 101 ALA A N 1
ATOM 753 C CA . ALA A 1 101 ? 2.008 1.033 -1.947 1.00 95.06 101 ALA A CA 1
ATOM 754 C C . ALA A 1 101 ? 1.361 -0.046 -1.055 1.00 95.06 101 ALA A C 1
ATOM 756 O O . ALA A 1 101 ? 0.271 -0.540 -1.358 1.00 95.06 101 ALA A O 1
ATOM 757 N N . LEU A 1 102 ? 2.009 -0.406 0.059 1.00 97.25 102 LEU A N 1
ATOM 758 C CA . LEU A 1 102 ? 1.454 -1.345 1.039 1.00 97.25 102 LEU A CA 1
ATOM 759 C C . LEU A 1 102 ? 0.209 -0.773 1.728 1.00 97.25 102 LEU A C 1
ATOM 761 O O . LEU A 1 102 ? -0.783 -1.485 1.875 1.00 97.25 102 LEU A O 1
ATOM 765 N N . GLU A 1 103 ? 0.228 0.513 2.087 1.00 96.56 103 GLU A N 1
ATOM 766 C CA . GLU A 1 103 ? -0.925 1.210 2.662 1.00 96.56 103 GLU A CA 1
ATOM 767 C C . GLU A 1 103 ? -2.094 1.281 1.674 1.00 96.56 103 GLU A C 1
ATOM 769 O O . GLU A 1 103 ? -3.238 1.043 2.059 1.00 96.56 103 GLU A O 1
ATOM 774 N N . ALA A 1 104 ? -1.827 1.537 0.390 1.00 95.94 104 ALA A N 1
ATOM 775 C CA . ALA A 1 104 ? -2.865 1.549 -0.636 1.00 95.94 104 ALA A CA 1
ATOM 776 C C . ALA A 1 104 ? -3.596 0.199 -0.719 1.00 95.94 104 ALA A C 1
ATOM 778 O O . ALA A 1 104 ? -4.828 0.168 -0.793 1.00 95.94 104 ALA A O 1
ATOM 779 N N . TYR A 1 105 ? -2.857 -0.913 -0.655 1.00 96.81 105 TYR A N 1
ATOM 780 C CA . TYR A 1 105 ? -3.461 -2.241 -0.643 1.00 96.81 105 TYR A CA 1
ATOM 781 C C . TYR A 1 105 ? -4.200 -2.528 0.668 1.00 96.81 105 TYR A C 1
ATOM 783 O O . TYR A 1 105 ? -5.355 -2.950 0.637 1.00 96.81 105 TYR A O 1
ATOM 791 N N . ALA A 1 106 ? -3.590 -2.218 1.817 1.00 96.88 106 ALA A N 1
ATOM 792 C CA . ALA A 1 106 ? -4.217 -2.369 3.129 1.00 96.88 106 ALA A CA 1
ATOM 793 C C . ALA A 1 106 ? -5.537 -1.591 3.243 1.00 96.88 106 ALA A C 1
ATOM 795 O O . ALA A 1 106 ? -6.514 -2.105 3.784 1.00 96.88 106 ALA A O 1
ATOM 796 N N . SER A 1 107 ? -5.603 -0.388 2.672 1.00 94.69 107 SER A N 1
ATOM 797 C CA . SER A 1 107 ? -6.823 0.418 2.621 1.00 94.69 107 SER A CA 1
ATOM 798 C C . SER A 1 107 ? -7.947 -0.266 1.840 1.00 94.69 107 SER A C 1
ATOM 800 O O . SER A 1 107 ? -9.076 -0.326 2.326 1.00 94.69 107 SER A O 1
ATOM 802 N N . HIS A 1 108 ? -7.645 -0.864 0.683 1.00 94.62 108 HIS A N 1
ATOM 803 C CA . HIS A 1 108 ? -8.641 -1.625 -0.081 1.00 94.62 108 HIS A CA 1
ATOM 804 C C . HIS A 1 108 ? -9.083 -2.888 0.658 1.00 94.62 108 HIS A C 1
ATOM 806 O O . HIS A 1 108 ? -10.265 -3.224 0.639 1.00 94.62 108 HIS A O 1
ATOM 812 N N . CYS A 1 109 ? -8.167 -3.552 1.368 1.00 96.25 109 CYS A N 1
ATOM 813 C CA . CYS A 1 109 ? -8.523 -4.657 2.252 1.00 96.25 109 CYS A CA 1
ATOM 814 C C . CYS A 1 109 ? -9.541 -4.217 3.312 1.00 96.25 109 CYS A C 1
ATOM 816 O O . CYS A 1 109 ? -10.563 -4.882 3.481 1.00 96.25 109 CYS A O 1
ATOM 818 N N . ARG A 1 110 ? -9.305 -3.077 3.982 1.00 94.88 110 ARG A N 1
ATOM 819 C CA . ARG A 1 110 ? -10.208 -2.551 5.021 1.00 94.88 110 ARG A CA 1
ATOM 820 C C . ARG A 1 110 ? -11.576 -2.188 4.459 1.00 94.88 110 ARG A C 1
ATOM 822 O O . ARG A 1 110 ? -12.585 -2.537 5.062 1.00 94.88 110 ARG A O 1
ATOM 829 N N . GLN A 1 111 ? -11.622 -1.573 3.278 1.00 92.62 111 GLN A N 1
ATOM 830 C CA . GLN A 1 111 ? -12.879 -1.294 2.570 1.00 92.62 111 GLN A CA 1
ATOM 831 C C . GLN A 1 111 ? -13.638 -2.578 2.204 1.00 92.62 111 GLN A C 1
ATOM 833 O O . GLN A 1 111 ? -14.865 -2.598 2.232 1.00 92.62 111 GLN A O 1
ATOM 838 N N . ALA A 1 112 ? -12.918 -3.667 1.925 1.00 94.31 112 ALA A N 1
ATOM 839 C CA . ALA A 1 112 ? -13.481 -4.997 1.710 1.00 94.31 112 ALA A CA 1
ATOM 840 C C . ALA A 1 112 ? -13.770 -5.772 3.018 1.00 94.31 112 ALA A C 1
ATOM 842 O O . ALA A 1 112 ? -14.089 -6.960 2.973 1.00 94.31 112 ALA A O 1
ATOM 843 N N . GLY A 1 113 ? -13.659 -5.125 4.184 1.00 95.0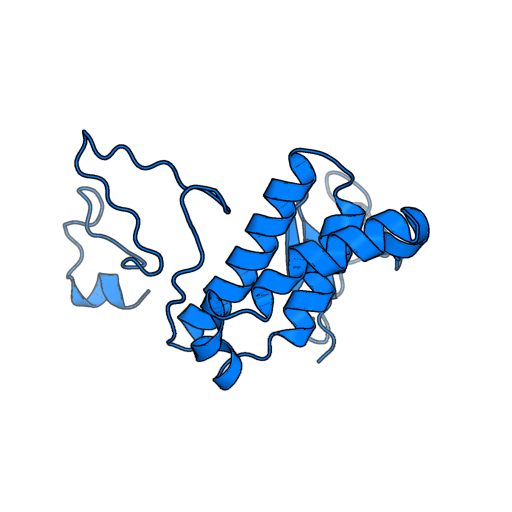0 113 GLY A N 1
ATOM 844 C CA . GLY A 1 113 ? -13.979 -5.706 5.491 1.00 95.00 113 GLY A CA 1
ATOM 845 C C . GLY A 1 113 ? -12.864 -6.543 6.128 1.00 95.00 113 GLY A C 1
ATOM 846 O O . GLY A 1 113 ? -13.115 -7.256 7.098 1.00 95.00 113 GLY A O 1
ATOM 847 N N . VAL A 1 114 ? -11.633 -6.479 5.612 1.00 96.75 114 VAL A N 1
ATOM 848 C CA . VAL A 1 114 ? -10.470 -7.195 6.156 1.00 96.75 114 VAL A CA 1
ATOM 849 C C . VAL A 1 114 ? -9.420 -6.200 6.631 1.00 96.75 114 VAL A C 1
ATOM 851 O O . VAL A 1 114 ? -8.850 -5.469 5.831 1.00 96.75 114 VAL A O 1
ATOM 854 N N . THR A 1 115 ? -9.077 -6.227 7.916 1.00 96.38 115 THR A N 1
ATOM 855 C CA . THR A 1 115 ? -7.995 -5.396 8.468 1.00 96.38 115 THR A CA 1
ATOM 856 C C . THR A 1 115 ? -6.693 -6.200 8.542 1.00 96.38 115 THR A C 1
ATOM 858 O O . THR A 1 115 ? -6.553 -7.033 9.443 1.00 96.38 115 THR A O 1
ATOM 861 N N . PRO A 1 116 ? -5.740 -6.022 7.604 1.00 95.38 116 PRO A N 1
ATOM 862 C CA . PRO A 1 116 ? -4.459 -6.717 7.657 1.00 95.38 116 PRO A CA 1
ATOM 863 C C . PRO A 1 116 ? -3.553 -6.115 8.737 1.00 95.38 116 PRO A C 1
ATOM 865 O O . PRO A 1 116 ? -3.474 -4.900 8.887 1.00 95.38 116 PRO A O 1
ATOM 868 N N . ALA A 1 117 ? -2.809 -6.966 9.443 1.00 93.31 117 ALA A N 1
ATOM 869 C CA . ALA A 1 117 ? -1.736 -6.551 10.344 1.00 93.31 117 ALA A CA 1
ATOM 870 C C . ALA A 1 117 ? -0.396 -6.716 9.616 1.00 93.31 117 ALA A C 1
ATOM 872 O O . ALA A 1 117 ? 0.174 -7.807 9.591 1.00 93.31 117 ALA A O 1
ATOM 873 N N . TRP A 1 118 ? 0.063 -5.653 8.956 1.00 94.88 118 TRP A N 1
ATOM 874 C CA . TRP A 1 118 ? 1.190 -5.711 8.015 1.00 94.88 118 TRP A CA 1
ATOM 875 C C . TRP A 1 118 ? 2.361 -4.803 8.394 1.00 94.88 118 TRP A C 1
ATOM 877 O O . TRP A 1 118 ? 3.495 -5.083 8.001 1.00 94.88 118 TRP A O 1
ATOM 887 N N . ARG A 1 119 ? 2.113 -3.742 9.172 1.00 94.62 119 ARG A N 1
ATOM 888 C CA . ARG A 1 119 ? 3.169 -2.907 9.750 1.00 94.62 119 ARG A CA 1
ATOM 889 C C . ARG A 1 119 ? 3.877 -3.650 10.875 1.00 94.62 119 ARG A C 1
ATOM 891 O O . ARG A 1 119 ? 3.282 -4.456 11.589 1.00 94.62 119 ARG A O 1
ATOM 898 N N . GLY A 1 120 ? 5.158 -3.355 11.053 1.00 89.69 120 GLY A N 1
ATOM 899 C CA . GLY A 1 120 ? 5.959 -3.947 12.117 1.00 89.69 120 GLY A CA 1
ATOM 900 C C . GLY A 1 120 ? 7.131 -3.063 12.532 1.00 89.69 120 GLY A C 1
ATOM 901 O O . GLY A 1 120 ? 7.358 -2.019 11.925 1.00 89.69 120 GLY A O 1
ATOM 902 N N . PRO A 1 121 ? 7.922 -3.486 13.534 1.00 88.44 121 PRO A N 1
ATOM 903 C CA . PRO A 1 121 ? 9.033 -2.696 14.078 1.00 88.44 121 PRO A CA 1
ATOM 904 C C . PRO A 1 121 ? 10.136 -2.350 13.068 1.00 88.44 121 PRO A C 1
ATOM 906 O O . PRO A 1 121 ? 10.951 -1.471 13.324 1.00 88.44 121 PRO A O 1
ATOM 909 N N . THR A 1 122 ? 10.178 -3.050 11.934 1.00 89.69 122 THR A N 1
ATOM 910 C CA . THR A 1 122 ? 11.178 -2.878 10.872 1.00 89.69 122 THR A CA 1
ATOM 911 C C . THR A 1 122 ? 10.567 -2.579 9.503 1.00 89.69 122 THR A C 1
ATOM 913 O O . THR A 1 122 ? 11.301 -2.252 8.575 1.00 89.69 122 THR A O 1
ATOM 916 N N . LEU A 1 123 ? 9.240 -2.671 9.361 1.00 92.56 123 LEU A N 1
ATOM 917 C CA . LEU A 1 123 ? 8.525 -2.449 8.106 1.00 92.56 123 LEU A CA 1
ATOM 918 C C . LEU A 1 123 ? 7.467 -1.371 8.316 1.00 92.56 123 LEU A C 1
ATOM 920 O O . LEU A 1 123 ? 6.471 -1.601 9.003 1.00 92.56 123 LEU A O 1
ATOM 924 N N . CYS A 1 124 ? 7.680 -0.216 7.684 1.00 94.38 124 CYS A N 1
ATOM 925 C CA . CYS A 1 124 ? 6.725 0.892 7.673 1.00 94.38 124 CYS A CA 1
ATOM 926 C C . CYS A 1 124 ? 6.273 1.306 9.079 1.00 94.38 124 CYS A C 1
ATOM 928 O O . CYS A 1 124 ? 5.076 1.437 9.351 1.00 94.38 124 CYS A O 1
ATOM 930 N N . VAL A 1 125 ? 7.267 1.481 9.957 1.00 92.31 125 VAL A N 1
ATOM 931 C CA . VAL A 1 125 ? 7.101 1.807 11.376 1.00 92.31 125 VAL A CA 1
ATOM 932 C C . VAL A 1 125 ? 6.265 3.070 11.535 1.00 92.31 125 VAL A C 1
ATOM 934 O O . VAL A 1 125 ? 6.549 4.098 10.921 1.00 92.31 125 VAL A O 1
ATOM 937 N N . VAL A 1 126 ? 5.263 2.999 12.406 1.00 89.75 126 VAL A N 1
ATOM 938 C CA . VAL A 1 126 ? 4.462 4.152 12.814 1.00 89.75 126 VAL A CA 1
ATOM 939 C C . VAL A 1 126 ? 4.856 4.524 14.234 1.00 89.75 126 VAL A C 1
ATOM 941 O O . VAL A 1 126 ? 4.818 3.696 15.142 1.00 89.75 126 VAL A O 1
ATOM 944 N N . GLY A 1 127 ? 5.264 5.777 14.420 1.00 87.94 127 GLY A N 1
ATOM 945 C CA . GLY A 1 127 ? 5.531 6.334 15.739 1.00 87.94 127 GLY A CA 1
ATOM 946 C C . GLY A 1 127 ? 4.248 6.873 16.360 1.00 87.94 127 GLY A C 1
ATOM 947 O O . GLY A 1 127 ? 3.667 7.822 15.840 1.00 87.94 127 GLY A O 1
ATOM 948 N N . CYS A 1 128 ? 3.838 6.308 17.494 1.00 86.88 128 CYS A N 1
ATOM 949 C CA . CYS A 1 128 ? 2.769 6.850 18.331 1.00 86.88 128 CYS A CA 1
ATOM 950 C C . CYS A 1 128 ? 3.336 7.200 19.717 1.00 86.88 128 CYS A C 1
ATOM 952 O O . CYS A 1 128 ? 4.043 6.368 20.288 1.00 86.88 128 CYS A O 1
ATOM 954 N N . PRO A 1 129 ? 3.046 8.392 20.278 1.00 89.12 129 PRO A N 1
ATOM 955 C CA . PRO A 1 129 ? 3.428 8.742 21.648 1.00 89.12 129 PRO A CA 1
ATOM 956 C C . PRO A 1 129 ? 2.688 7.876 22.683 1.00 89.12 129 PRO A C 1
ATOM 958 O O . PRO A 1 129 ? 1.633 8.253 23.200 1.00 89.12 129 PRO A O 1
ATOM 961 N N . LEU A 1 130 ? 3.221 6.683 22.962 1.00 86.25 130 LEU A N 1
ATOM 962 C CA . LEU A 1 130 ? 2.623 5.727 23.903 1.00 86.25 130 LEU A CA 1
ATOM 963 C C . LEU A 1 130 ? 2.561 6.298 25.328 1.00 86.25 130 LEU A C 1
ATOM 965 O O . LEU A 1 130 ? 1.618 6.027 26.066 1.00 86.25 130 LEU A O 1
ATOM 969 N N . ASP A 1 131 ? 3.531 7.141 25.692 1.00 92.31 131 ASP A N 1
ATOM 970 C CA . ASP A 1 131 ? 3.601 7.876 26.961 1.00 92.31 131 ASP A CA 1
ATOM 971 C C . ASP A 1 131 ? 2.405 8.814 27.176 1.00 92.31 131 ASP A C 1
ATOM 973 O O . ASP A 1 131 ? 2.049 9.129 28.309 1.00 92.31 131 ASP A O 1
ATOM 977 N N . ARG A 1 132 ? 1.750 9.224 26.087 1.00 91.06 132 ARG A N 1
ATOM 978 C CA . ARG A 1 132 ? 0.547 10.062 26.106 1.00 91.06 132 ARG A CA 1
ATOM 979 C C . ARG A 1 132 ? -0.736 9.262 25.873 1.00 91.06 132 ARG A C 1
ATOM 981 O O . ARG A 1 132 ? -1.780 9.857 25.625 1.00 91.06 132 ARG A O 1
ATOM 988 N N . GLY A 1 133 ? -0.660 7.931 25.937 1.00 89.31 133 GLY A N 1
ATOM 989 C CA . GLY A 1 133 ? -1.804 7.031 25.791 1.00 89.31 133 GLY A CA 1
ATOM 990 C C . GLY A 1 133 ? -2.291 6.834 24.352 1.00 89.31 133 GLY A C 1
ATOM 991 O O . GLY A 1 133 ? -3.398 6.337 24.164 1.00 89.31 133 GLY A O 1
ATOM 992 N N . PHE A 1 134 ? -1.505 7.209 23.335 1.00 89.50 134 PHE A N 1
ATOM 993 C CA . PHE A 1 134 ? -1.865 6.938 21.940 1.00 89.50 134 PHE A CA 1
ATOM 994 C C . PHE A 1 134 ? -1.581 5.480 21.589 1.00 89.50 134 PHE A C 1
ATOM 996 O O . PHE A 1 134 ? -0.522 4.954 21.917 1.00 89.50 134 PHE A O 1
ATOM 1003 N N . VAL A 1 135 ? -2.503 4.852 20.865 1.00 88.75 135 VAL A N 1
ATOM 1004 C CA . VAL A 1 135 ? -2.347 3.500 20.323 1.00 88.75 135 VAL A CA 1
ATOM 1005 C C . VAL A 1 135 ? -2.593 3.562 18.823 1.00 88.75 135 VAL A C 1
ATOM 1007 O O . VAL A 1 135 ? -3.495 4.264 18.368 1.00 88.75 135 VAL A O 1
ATOM 1010 N N . PHE A 1 136 ? -1.764 2.856 18.058 1.00 89.19 136 PHE A N 1
ATOM 1011 C CA . PHE A 1 136 ? -1.972 2.703 16.627 1.00 89.19 136 PHE A CA 1
ATOM 1012 C C . PHE A 1 136 ? -3.052 1.651 16.365 1.00 89.19 136 PHE A C 1
ATOM 1014 O O . PHE A 1 136 ? -2.981 0.545 16.901 1.00 89.19 136 PHE A O 1
ATOM 1021 N N . ASP A 1 137 ? -4.011 1.996 15.515 1.00 89.69 137 ASP A N 1
ATOM 1022 C CA . ASP A 1 137 ? -5.060 1.100 15.043 1.00 89.69 137 ASP A CA 1
ATOM 1023 C C . ASP A 1 137 ? -5.102 1.164 13.512 1.00 89.69 137 ASP A C 1
ATOM 1025 O O . ASP A 1 137 ? -5.298 2.235 12.935 1.00 89.69 137 ASP A O 1
ATOM 1029 N N . GLU A 1 138 ? -4.908 0.016 12.857 1.00 89.69 138 GLU A N 1
ATOM 1030 C CA . GLU A 1 138 ? -4.970 -0.105 11.394 1.00 89.69 138 GLU A CA 1
ATOM 1031 C C . GLU A 1 138 ? -6.350 0.267 10.844 1.00 89.69 138 GLU A C 1
ATOM 1033 O O . GLU A 1 138 ? -6.453 0.685 9.692 1.00 89.69 138 GLU A O 1
ATOM 1038 N N . CYS A 1 139 ? -7.409 0.101 11.640 1.00 90.19 139 CYS A N 1
ATOM 1039 C CA . CYS A 1 139 ? -8.784 0.381 11.250 1.00 90.19 139 CYS A CA 1
ATOM 1040 C C . CYS A 1 139 ? -9.545 1.077 12.386 1.00 90.19 139 CYS A C 1
ATOM 1042 O O . CYS A 1 139 ? -10.618 0.632 12.798 1.00 90.19 139 CYS A O 1
ATOM 1044 N N . GLY A 1 140 ? -8.978 2.182 12.877 1.00 88.19 140 GLY A N 1
ATOM 1045 C CA . GLY A 1 140 ? -9.638 3.033 13.861 1.00 88.19 140 GLY A CA 1
ATOM 1046 C C . GLY A 1 140 ? -10.946 3.650 13.340 1.00 88.19 140 GLY A C 1
ATOM 1047 O O . GLY A 1 140 ? -11.202 3.659 12.132 1.00 88.19 140 GLY A O 1
ATOM 1048 N N . PRO A 1 141 ? -11.790 4.191 14.237 1.00 84.81 141 PRO A N 1
ATOM 1049 C CA . PRO A 1 141 ? -13.036 4.834 13.839 1.00 84.81 141 PRO A CA 1
ATOM 1050 C C . PRO A 1 141 ? -12.744 6.008 12.889 1.00 84.81 141 PRO A C 1
ATOM 1052 O O . PRO A 1 141 ? -11.884 6.832 13.215 1.00 84.81 141 PRO A O 1
ATOM 1055 N N . PRO A 1 142 ? -13.456 6.130 11.752 1.00 81.50 142 PRO A N 1
ATOM 1056 C CA . PRO A 1 142 ? -13.195 7.182 10.763 1.00 81.50 142 PRO A CA 1
ATOM 1057 C C . PRO A 1 142 ? -13.377 8.583 11.362 1.00 81.50 142 PRO A C 1
ATOM 1059 O O . PRO A 1 142 ? -12.594 9.492 11.089 1.00 81.50 142 PRO A O 1
ATOM 1062 N N . CYS A 1 143 ? -14.360 8.728 12.254 1.00 85.69 143 CYS A N 1
ATOM 1063 C CA . CYS A 1 143 ? -14.655 9.957 12.977 1.00 85.69 143 CYS A CA 1
ATOM 1064 C C . CYS A 1 143 ? -14.605 9.714 14.499 1.00 85.69 143 CYS A C 1
ATOM 1066 O O . CYS A 1 143 ? -15.641 9.460 15.122 1.00 85.69 143 CYS A O 1
ATOM 1068 N N . PRO A 1 144 ? -13.423 9.781 15.142 1.00 87.19 144 PRO A N 1
ATOM 1069 C CA . PRO A 1 144 ? -13.330 9.656 16.591 1.00 87.19 144 PRO A CA 1
ATOM 1070 C C . PRO A 1 144 ? -13.997 10.848 17.289 1.00 87.19 144 PRO A C 1
ATOM 1072 O O . PRO A 1 144 ? -14.039 11.973 16.777 1.00 87.19 144 PRO A O 1
ATOM 1075 N N . ARG A 1 145 ? -14.497 10.617 18.506 1.00 87.88 145 ARG A N 1
ATOM 1076 C CA . ARG A 1 145 ? -15.058 11.685 19.339 1.00 87.88 145 ARG A CA 1
ATOM 1077 C C . ARG A 1 145 ? -13.932 12.542 19.921 1.00 87.88 145 ARG A C 1
ATOM 1079 O O . ARG A 1 145 ? -12.963 12.037 20.475 1.00 87.88 145 ARG A O 1
ATOM 1086 N N . THR A 1 146 ? -14.089 13.850 19.811 1.00 89.94 146 THR A N 1
ATOM 1087 C CA . THR A 1 146 ? -13.151 14.898 20.218 1.00 89.94 146 THR A CA 1
ATOM 1088 C C . THR A 1 146 ? -13.925 16.039 20.879 1.00 89.94 146 THR A C 1
ATOM 1090 O O . THR A 1 146 ? -15.148 16.123 20.757 1.00 89.94 146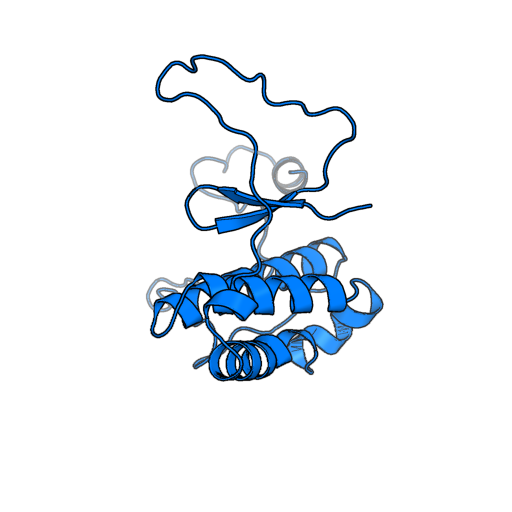 THR A O 1
ATOM 1093 N N . CYS A 1 147 ? -13.233 16.976 21.531 1.00 92.75 147 CYS A N 1
ATOM 1094 C CA . CYS A 1 147 ? -13.876 18.167 22.103 1.00 92.75 147 CYS A CA 1
ATOM 1095 C C . CYS A 1 147 ? -14.638 19.009 21.058 1.00 92.75 147 CYS A C 1
ATOM 1097 O O . CYS A 1 147 ? -15.582 19.710 21.418 1.00 92.75 147 CYS A O 1
ATOM 1099 N N . PHE A 1 148 ? -14.262 18.930 19.776 1.00 92.50 148 PHE A N 1
ATOM 1100 C CA . PHE A 1 148 ? -14.895 19.692 18.697 1.00 92.50 148 PHE A CA 1
ATOM 1101 C C . PHE A 1 148 ? -16.226 19.092 18.245 1.00 92.50 148 PHE A C 1
ATOM 1103 O O . PHE A 1 148 ? -17.178 19.830 18.024 1.00 92.50 148 PHE A O 1
ATOM 1110 N N . ASN A 1 149 ? -16.322 17.766 18.155 1.00 90.50 149 ASN A N 1
ATOM 1111 C CA . ASN A 1 149 ? -17.521 17.058 17.689 1.00 90.50 149 ASN A CA 1
ATOM 1112 C C . ASN A 1 149 ? -18.282 16.355 18.829 1.00 90.50 149 ASN A C 1
ATOM 1114 O O . ASN A 1 149 ? -19.165 15.542 18.582 1.00 90.50 149 ASN A O 1
ATOM 1118 N N . GLN A 1 150 ? -17.984 16.684 20.091 1.00 91.75 150 GLN A N 1
ATOM 1119 C CA . GLN A 1 150 ? -18.613 16.062 21.263 1.00 91.75 150 GLN A CA 1
ATOM 1120 C C . GLN A 1 150 ? -20.137 16.233 21.332 1.00 91.75 150 GLN A C 1
ATOM 1122 O O . GLN A 1 150 ? -20.800 15.436 21.995 1.00 91.75 150 GLN A O 1
ATOM 1127 N N . HIS A 1 151 ? -20.667 17.273 20.685 1.00 91.56 151 HIS A N 1
ATOM 1128 C CA . HIS A 1 151 ? -22.092 17.591 20.628 1.00 91.56 151 HIS A CA 1
ATOM 1129 C C . HIS A 1 151 ? -22.836 16.778 19.559 1.00 91.56 151 HIS A C 1
ATOM 1131 O O . HIS A 1 151 ? -24.062 16.728 19.592 1.00 91.56 151 HIS A O 1
ATOM 1137 N N . ILE A 1 152 ? -22.112 16.132 18.639 1.00 89.75 152 ILE A N 1
ATOM 1138 C CA . ILE A 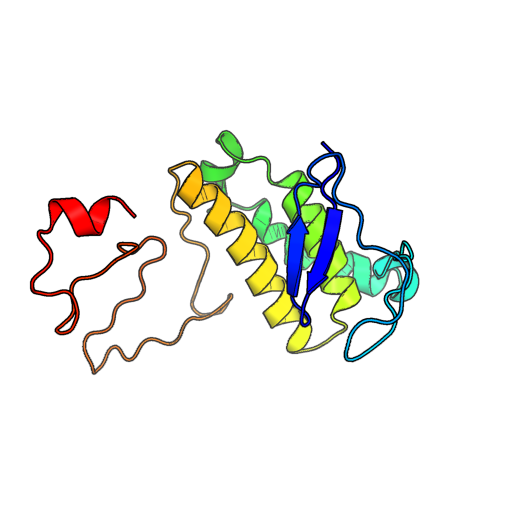1 152 ? -22.698 15.288 17.599 1.00 89.75 152 ILE A CA 1
ATOM 1139 C C . ILE A 1 152 ? -23.064 13.925 18.220 1.00 89.75 152 ILE A C 1
ATOM 1141 O O . ILE A 1 152 ? -22.222 13.312 18.891 1.00 89.75 152 ILE A O 1
ATOM 1145 N N . PRO A 1 153 ? -24.304 13.431 18.041 1.00 87.88 153 PRO A N 1
ATOM 1146 C CA . PRO A 1 153 ? -24.700 12.100 18.492 1.00 87.88 153 PRO A CA 1
ATOM 1147 C C . P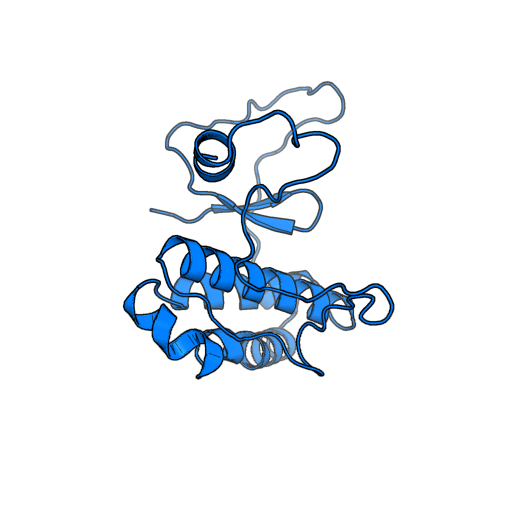RO A 1 153 ? -23.821 10.996 17.886 1.00 87.88 153 PRO A C 1
ATOM 1149 O O . PRO A 1 153 ? -23.449 11.043 16.716 1.00 87.88 153 PRO A O 1
ATOM 1152 N N . LEU A 1 154 ? -23.527 9.947 18.664 1.00 78.75 154 LEU A N 1
ATOM 1153 C CA . LEU A 1 154 ? -22.632 8.858 18.234 1.00 78.75 154 LEU A CA 1
ATOM 1154 C C . LEU A 1 154 ? -23.094 8.149 16.948 1.00 78.75 154 LEU A C 1
ATOM 1156 O O . LEU A 1 154 ? -22.256 7.712 16.167 1.00 78.75 154 LEU A O 1
ATOM 1160 N N . GLY A 1 155 ? -24.408 8.054 16.720 1.00 75.94 155 GLY A N 1
ATOM 1161 C CA . GLY A 1 155 ? -24.964 7.438 15.511 1.00 75.94 155 GLY A CA 1
ATOM 1162 C C . GLY A 1 155 ? -24.701 8.236 14.231 1.00 75.94 155 GLY A C 1
ATOM 1163 O O . GLY A 1 155 ? -24.596 7.642 13.166 1.00 75.94 155 GLY A O 1
ATOM 1164 N N . GLU A 1 156 ? -24.544 9.558 14.335 1.00 78.12 156 GLU A N 1
ATOM 1165 C CA . GLU A 1 156 ? -24.248 10.430 13.190 1.00 78.12 156 GLU A CA 1
ATOM 1166 C C . GLU A 1 156 ? -22.744 10.476 12.885 1.00 78.12 156 GLU A C 1
ATOM 1168 O O . GLU A 1 156 ? -22.345 10.559 11.729 1.00 78.12 156 GLU A O 1
ATOM 1173 N N . LEU A 1 157 ? -21.895 10.338 13.911 1.00 72.75 157 LEU A N 1
ATOM 1174 C CA . LEU A 1 157 ? -20.436 10.264 13.760 1.00 72.75 157 LEU A CA 1
ATOM 1175 C C . LEU A 1 157 ? -19.970 9.010 13.006 1.00 72.75 157 LEU A C 1
ATOM 1177 O O . LEU A 1 157 ? -18.995 9.076 12.270 1.00 72.75 157 LEU A O 1
ATOM 1181 N N . ALA A 1 158 ? -20.642 7.873 13.187 1.00 64.44 158 ALA A N 1
ATOM 1182 C CA . ALA A 1 158 ? -20.250 6.606 12.563 1.00 64.44 158 ALA A CA 1
ATOM 1183 C C . ALA A 1 158 ? -20.737 6.438 11.108 1.00 64.44 158 ALA A C 1
ATOM 1185 O O . ALA A 1 158 ? -20.399 5.441 10.474 1.00 64.44 158 ALA A O 1
ATOM 1186 N N . ALA A 1 159 ? -21.552 7.366 10.594 1.00 60.03 159 ALA A N 1
ATOM 1187 C CA . ALA A 1 159 ? -22.186 7.270 9.275 1.00 60.03 159 ALA A CA 1
ATOM 1188 C C . ALA A 1 159 ? -21.379 7.924 8.130 1.00 60.03 159 ALA A C 1
ATOM 1190 O O . ALA A 1 159 ? -21.824 7.888 6.981 1.00 60.03 159 ALA A O 1
ATOM 1191 N N . HIS A 1 160 ? -20.217 8.508 8.437 1.00 48.19 160 HIS A N 1
ATOM 1192 C CA . HIS A 1 160 ? -19.286 9.154 7.504 1.00 48.19 160 HIS A CA 1
ATOM 1193 C C . HIS A 1 160 ? -17.942 8.424 7.476 1.00 48.19 160 HIS A C 1
ATOM 1195 O O . HIS A 1 160 ? -17.351 8.368 6.375 1.00 48.19 160 HIS A O 1
#

Organism: Mustela putorius furo (NCBI:txid9669)

pLDDT: mean 82.29, std 17.41, range [35.41, 98.12]

Foldseek 3Di:
DDQDFDQDPNATDRDPPDPPDDDDQDDDPPHGDDDDDDDQLDVVLDDVQLVVQLVLLCLLVDDLCVVLCVQDPSVVLSVVSSSSLSVQDDDPSSLVSSLSSVLVSQVVSVVSVHHGPRDDPPHNDDDDPVVVVDDDDSDDQPQDDDPVCVVPDPVVRNPD

InterPro domains:
  IPR014853 VWF/SSPO/Zonadhesin-like, cysteine-rich domain [PF08742] (57-124)
  IPR014853 VWF/SSPO/Zonadhesin-like, cysteine-rich domain [SM00832] (50-125)
  IPR052424 Kielin/Chordin-like & BMP-binding Regulator [PTHR46698] (23-158)

Radius of gyration: 19.06 Å; chains: 1; bounding box: 44×44×50 Å

Secondary structure (DSSP, 8-state):
--EEEEEETTEEEEEE--TT-----SB-SSSB--PPPP--HHHHH-HHHHHHHHHHGGGGGSGGGTTGGGTS-SHHHHHHHHHHHHHH-SSHHHHHHHHHHHHHHHHHHHHTT------BTTBS-----GGGT----TT--SS---TTTTTS-HHHHTT-